Protein AF-A0A962QQ25-F1 (afdb_monomer_lite)

Secondary structure (DSSP, 8-state):
--------S-S--HHHHHHHHHHHHHHHHHHHHHHH-HHHHH--BTTB-S-HHHIIIIIIIHHHHHHHHHHHHIIIIISTTTTHHHHHHHHHHHHHHHHHHHHHHHHHSTTGGGGGGGG-TTT--TT-HHHHHHHH-

Sequence (137 aa):
MSHYQPLGRRVVTLPFVFLGVLALIGLYYLADRFINGMGAVTNLNGGFPWGIWVVYDIVVGTALACGGYALAVTVYVFNKGQYHPLIRPALLASLLGYGLGGLGAIIDMGRWWQFYNLFLPWQMNFNSVMLEVGLCV

Foldseek 3Di:
DPPPDPPPDDPDDPVNVVVVVVVVVVVVLLVCCVPVNCCVNAVDDPVRLDGPVCCVLQVVLLVQLCVLVVVVCCCVPVVVNPPVVVSVVSPVSSVVSVVSSLVVVLSSDRPSVCVCLLVVPVNDDPVDPVNVSNVVD

pLDDT: mean 79.99, std 8.63, range [44.69, 91.12]

Radius of gyration: 19.66 Å; chains: 1; bounding box: 44×45×46 Å

Structure (mmCIF, N/CA/C/O backbone):
data_AF-A0A962QQ25-F1
#
_entry.id   AF-A0A962QQ25-F1
#
loop_
_atom_site.group_PDB
_atom_site.id
_atom_site.type_symbol
_atom_site.label_atom_id
_atom_site.label_alt_id
_atom_site.label_comp_id
_atom_site.label_asym_id
_atom_site.label_entity_id
_atom_site.label_seq_id
_atom_site.pdbx_PDB_ins_code
_atom_site.Cartn_x
_atom_site.Cartn_y
_atom_site.Cartn_z
_atom_site.occupancy
_atom_site.B_iso_or_equiv
_atom_site.auth_seq_id
_atom_site.auth_comp_id
_atom_site.auth_asym_id
_atom_site.auth_atom_id
_atom_site.pdbx_PDB_model_num
ATOM 1 N N . MET A 1 1 ? -19.304 -17.492 25.757 1.00 44.69 1 MET A N 1
ATOM 2 C CA . MET A 1 1 ? -18.446 -18.167 24.761 1.00 44.69 1 MET A CA 1
ATOM 3 C C . MET A 1 1 ? -19.290 -18.389 23.515 1.00 44.69 1 MET A C 1
ATOM 5 O O . MET A 1 1 ? -20.215 -19.187 23.581 1.00 44.69 1 MET A O 1
ATOM 9 N N . SER A 1 2 ? -19.089 -17.623 22.435 1.00 47.97 2 SER A N 1
ATOM 10 C CA . SER A 1 2 ? -19.824 -17.873 21.187 1.00 47.97 2 SER A CA 1
ATOM 11 C C . SER A 1 2 ? -19.333 -19.189 20.592 1.00 47.97 2 SER A C 1
ATOM 13 O O . SER A 1 2 ? -18.163 -19.307 20.231 1.00 47.97 2 SER A O 1
ATOM 15 N N . HIS A 1 3 ? -20.214 -20.183 20.538 1.00 48.78 3 HIS A N 1
ATOM 16 C CA . HIS A 1 3 ? -19.962 -21.452 19.872 1.00 48.78 3 HIS A CA 1
ATOM 17 C C . HIS A 1 3 ? -19.673 -21.190 18.388 1.00 48.78 3 HIS A C 1
ATOM 19 O O . HIS A 1 3 ? -20.568 -20.818 17.632 1.00 48.78 3 HIS A O 1
ATOM 25 N N . TYR A 1 4 ? -18.421 -21.371 17.969 1.00 61.31 4 TYR A N 1
ATOM 26 C CA . TYR A 1 4 ? -18.067 -21.412 16.555 1.00 61.31 4 TYR A CA 1
ATOM 27 C C . TYR A 1 4 ? -18.605 -22.721 15.977 1.00 61.31 4 TYR A C 1
ATOM 29 O O . TYR A 1 4 ? -17.998 -23.779 16.119 1.00 61.31 4 TYR A O 1
ATOM 37 N N . GLN A 1 5 ? -19.793 -22.664 15.381 1.00 66.25 5 GLN A N 1
ATOM 38 C CA . GLN A 1 5 ? -20.335 -23.780 14.618 1.00 66.25 5 GLN A CA 1
ATOM 39 C C . GLN A 1 5 ? -19.567 -23.880 13.294 1.00 66.25 5 GLN A C 1
ATOM 41 O O . GLN A 1 5 ? -19.514 -22.891 12.556 1.00 66.25 5 GLN A O 1
ATOM 46 N N . PRO A 1 6 ? -18.963 -25.037 12.965 1.00 66.81 6 PRO A N 1
ATOM 47 C CA . PRO A 1 6 ? -18.349 -25.219 11.662 1.00 66.81 6 PRO A CA 1
ATOM 48 C C . PRO A 1 6 ? -19.451 -25.140 10.604 1.00 66.81 6 PRO A C 1
ATOM 50 O O . PRO A 1 6 ? -20.350 -25.980 10.553 1.00 66.81 6 PRO A O 1
ATOM 53 N N . LEU A 1 7 ? -19.400 -24.109 9.759 1.00 65.19 7 LEU A N 1
ATOM 54 C CA . LEU A 1 7 ? -20.220 -24.055 8.557 1.00 65.19 7 LEU A CA 1
ATOM 55 C C . LEU A 1 7 ? -19.784 -25.220 7.661 1.00 65.19 7 LEU A C 1
ATOM 57 O O . LEU A 1 7 ? -18.771 -25.127 6.978 1.00 65.19 7 LEU A O 1
ATOM 61 N N . GLY A 1 8 ? -20.554 -26.312 7.647 1.00 68.06 8 GLY A N 1
ATOM 62 C CA . GLY A 1 8 ? -20.342 -27.499 6.801 1.00 68.06 8 GLY A CA 1
ATOM 63 C C . GLY A 1 8 ? -20.510 -27.251 5.292 1.00 68.06 8 GLY A C 1
ATOM 64 O O . GLY A 1 8 ? -20.869 -28.158 4.546 1.00 68.06 8 GLY A O 1
ATOM 65 N N . ARG A 1 9 ? -20.300 -26.014 4.829 1.00 65.69 9 ARG A N 1
ATOM 66 C CA . ARG A 1 9 ? -20.286 -25.634 3.416 1.00 65.69 9 ARG A CA 1
ATOM 67 C C . ARG A 1 9 ? -18.876 -25.797 2.859 1.00 65.69 9 ARG A C 1
ATOM 69 O O . ARG A 1 9 ? -17.889 -25.554 3.544 1.00 65.69 9 ARG A O 1
ATOM 76 N N . ARG A 1 10 ? -18.785 -26.187 1.585 1.00 73.44 10 ARG A N 1
ATOM 77 C CA . ARG A 1 10 ? -17.505 -26.268 0.869 1.00 73.44 10 ARG A CA 1
ATOM 78 C C . ARG A 1 10 ? -16.818 -24.899 0.906 1.00 73.44 10 ARG A C 1
ATOM 80 O O . ARG A 1 10 ? -17.429 -23.903 0.534 1.00 73.44 10 ARG A O 1
ATOM 87 N N . VAL A 1 11 ? -15.553 -24.879 1.328 1.00 69.88 11 VAL A N 1
ATOM 88 C CA . VAL A 1 11 ? -14.701 -23.673 1.380 1.00 69.88 11 VAL A CA 1
ATOM 89 C C . VAL A 1 11 ? -14.544 -23.054 -0.016 1.00 69.88 11 VAL A C 1
ATOM 91 O O . VAL A 1 11 ? -14.525 -21.836 -0.173 1.00 69.88 11 VAL A O 1
ATOM 94 N N . VAL A 1 12 ? -14.530 -23.904 -1.047 1.00 76.25 12 VAL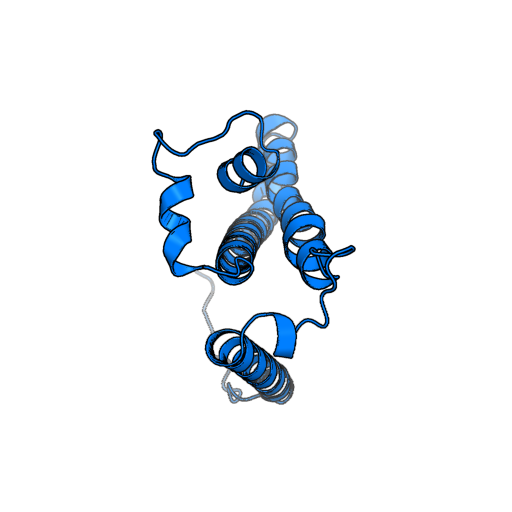 A N 1
ATOM 95 C CA . VAL A 1 12 ? -14.532 -23.499 -2.455 1.00 76.25 12 VAL A CA 1
ATOM 96 C C . VAL A 1 12 ? -15.958 -23.146 -2.875 1.00 76.25 12 VAL A C 1
ATOM 98 O O . VAL A 1 12 ? -16.738 -23.990 -3.316 1.00 76.25 12 VAL A O 1
ATOM 101 N N . THR A 1 13 ? -16.303 -21.879 -2.691 1.00 85.25 13 THR A N 1
ATOM 102 C CA . THR A 1 13 ? -17.544 -21.282 -3.189 1.00 85.25 13 THR A CA 1
ATOM 103 C C . THR A 1 13 ? -17.293 -20.574 -4.521 1.00 85.25 13 THR A C 1
ATOM 105 O O . THR A 1 13 ? -16.164 -20.223 -4.850 1.00 85.25 13 THR A O 1
ATOM 108 N N . LEU A 1 14 ? -18.347 -20.336 -5.300 1.00 84.25 14 LEU A N 1
ATOM 109 C CA . LEU A 1 14 ? -18.275 -19.578 -6.556 1.00 84.25 14 LEU A CA 1
ATOM 110 C C . LEU A 1 14 ? -17.562 -18.209 -6.411 1.00 84.25 14 LEU A C 1
ATOM 112 O O . LEU A 1 14 ? -16.655 -17.943 -7.200 1.00 84.25 14 LEU A O 1
ATOM 116 N N . PRO A 1 15 ? -17.857 -17.377 -5.386 1.00 84.94 15 PRO A N 1
ATOM 117 C CA . PRO A 1 15 ? -17.100 -16.146 -5.150 1.00 84.94 15 PRO A CA 1
ATOM 118 C C . PRO A 1 15 ? -15.633 -16.396 -4.776 1.00 84.94 15 PRO A C 1
ATOM 120 O O . PRO A 1 15 ? -14.773 -15.627 -5.189 1.00 84.94 15 PRO A O 1
ATOM 123 N N . PHE A 1 16 ? -15.319 -17.476 -4.052 1.00 87.25 16 PHE A N 1
ATOM 124 C CA . PHE A 1 16 ? -13.931 -17.835 -3.743 1.00 87.25 16 PHE A CA 1
ATOM 125 C C . PHE A 1 16 ? -13.138 -18.178 -5.010 1.00 87.25 16 PHE A C 1
ATOM 127 O O . PHE A 1 16 ? -12.013 -17.718 -5.171 1.00 87.25 16 PHE A O 1
ATOM 134 N N . VAL A 1 17 ? -13.734 -18.933 -5.939 1.00 87.81 17 VAL A N 1
ATOM 135 C CA . VAL A 1 17 ? -13.103 -19.244 -7.232 1.00 87.81 17 VAL A CA 1
ATOM 136 C C . VAL A 1 17 ? -12.917 -17.976 -8.060 1.00 87.81 17 VAL A C 1
ATOM 138 O O . VAL A 1 17 ? -11.839 -17.765 -8.603 1.00 87.81 17 VAL A O 1
ATOM 141 N N . PHE A 1 18 ? -13.927 -17.105 -8.117 1.00 90.75 18 PHE A N 1
ATOM 142 C CA . PHE A 1 18 ? -13.840 -15.840 -8.847 1.00 90.75 18 PHE A CA 1
ATOM 143 C C . PHE A 1 18 ? -12.715 -14.934 -8.319 1.00 90.75 18 PHE A C 1
ATOM 145 O O . PHE A 1 18 ? -11.868 -14.484 -9.091 1.00 90.75 18 PHE A O 1
ATOM 152 N N . LEU A 1 19 ? -12.658 -14.722 -7.000 1.00 89.62 19 LEU A N 1
ATOM 153 C CA . LEU A 1 19 ? -11.589 -13.948 -6.362 1.00 89.62 19 LEU A CA 1
ATOM 154 C C . LEU A 1 19 ? -10.220 -14.621 -6.528 1.00 89.62 19 LEU A C 1
ATOM 156 O O . LEU A 1 19 ? -9.225 -13.936 -6.744 1.00 89.62 19 LEU A O 1
ATOM 160 N N . GLY A 1 20 ? -10.170 -15.954 -6.482 1.00 89.19 20 GLY A N 1
ATOM 161 C CA . GLY A 1 20 ? -8.953 -16.724 -6.724 1.00 89.19 20 GLY A CA 1
ATOM 162 C C . GLY A 1 20 ? -8.415 -16.545 -8.144 1.00 89.19 20 GLY A C 1
ATOM 163 O O . GLY A 1 20 ? -7.223 -16.315 -8.319 1.00 89.19 20 GLY A O 1
ATOM 164 N N . VAL A 1 21 ? -9.283 -16.580 -9.159 1.00 91.12 21 VAL A N 1
ATOM 165 C CA . VAL A 1 21 ? -8.889 -16.336 -10.556 1.00 91.12 21 VAL A CA 1
ATOM 166 C C . VAL A 1 21 ? -8.358 -14.913 -10.731 1.00 91.12 21 VAL A C 1
ATOM 168 O O . VAL A 1 21 ? -7.306 -14.732 -11.338 1.00 91.12 21 VAL A O 1
ATOM 171 N N . LEU A 1 22 ? -9.023 -13.909 -10.150 1.00 90.69 22 LEU A N 1
ATOM 172 C CA . LEU A 1 22 ? -8.528 -12.527 -10.167 1.00 90.69 22 LEU A CA 1
ATOM 173 C C . LEU A 1 22 ? -7.151 -12.394 -9.502 1.00 90.69 22 LEU A C 1
ATOM 175 O O . LEU A 1 22 ? -6.271 -11.731 -10.049 1.00 90.69 22 LEU A O 1
ATOM 179 N N . ALA A 1 23 ? -6.937 -13.057 -8.364 1.00 88.12 23 ALA A N 1
ATOM 180 C CA . ALA A 1 23 ? -5.643 -13.060 -7.687 1.00 88.12 23 ALA A CA 1
ATOM 181 C C . ALA A 1 23 ? -4.539 -13.708 -8.542 1.00 88.12 23 ALA A C 1
ATOM 183 O O . ALA A 1 23 ? -3.418 -13.203 -8.578 1.00 88.12 23 ALA A O 1
ATOM 184 N N . LEU A 1 24 ? -4.852 -14.786 -9.271 1.00 90.44 24 LEU A N 1
ATOM 185 C CA . LEU A 1 24 ? -3.910 -15.433 -10.190 1.00 90.44 24 LEU A CA 1
ATOM 186 C C . LEU A 1 24 ? -3.542 -14.535 -11.376 1.00 90.44 24 LEU A C 1
ATOM 188 O O . LEU A 1 24 ? -2.374 -14.477 -11.751 1.00 90.44 24 LEU A O 1
ATOM 192 N N . ILE A 1 25 ? -4.511 -13.803 -11.933 1.00 89.88 25 ILE A N 1
ATOM 193 C CA . ILE A 1 25 ? -4.252 -12.808 -12.985 1.00 89.88 25 ILE A CA 1
ATOM 194 C C . ILE A 1 25 ? -3.326 -11.706 -12.450 1.00 89.88 25 ILE A C 1
ATOM 196 O O . ILE A 1 25 ? -2.354 -11.344 -13.109 1.00 89.88 25 ILE A O 1
ATOM 200 N N . GLY A 1 26 ? -3.581 -11.214 -11.233 1.00 84.25 26 GLY A N 1
ATOM 201 C CA . GLY A 1 26 ? -2.714 -10.232 -10.576 1.00 84.25 26 GLY A CA 1
ATOM 202 C C . GLY A 1 26 ? -1.284 -10.744 -10.385 1.00 84.25 26 GLY A C 1
ATOM 203 O O . GLY A 1 26 ? -0.330 -10.056 -10.739 1.00 84.25 26 GLY A O 1
ATOM 204 N N . LEU A 1 27 ? -1.127 -11.980 -9.899 1.00 85.94 27 LEU A N 1
ATOM 205 C CA . LEU A 1 27 ? 0.176 -12.639 -9.749 1.00 85.94 27 LEU A CA 1
ATOM 206 C C . LEU A 1 27 ? 0.915 -12.806 -11.080 1.00 85.94 27 LEU A C 1
ATOM 208 O O . LEU A 1 27 ? 2.133 -12.646 -11.119 1.00 85.94 27 LEU A O 1
ATOM 212 N N . TYR A 1 28 ? 0.197 -13.105 -12.163 1.00 87.69 28 TYR A N 1
ATOM 213 C CA . TYR A 1 28 ? 0.786 -13.209 -13.494 1.00 87.69 28 TYR A CA 1
ATOM 214 C C . TYR A 1 28 ? 1.405 -11.878 -13.944 1.00 87.69 28 TYR A C 1
ATOM 216 O O . TYR A 1 28 ? 2.584 -11.849 -14.290 1.00 87.69 28 TYR A O 1
ATOM 224 N N . TYR A 1 29 ? 0.661 -10.768 -13.862 1.00 84.25 29 TYR A N 1
ATOM 225 C CA . TYR A 1 29 ? 1.194 -9.444 -14.213 1.00 84.25 29 TYR A CA 1
ATOM 226 C C . TYR A 1 29 ? 2.313 -8.987 -13.273 1.00 84.25 29 TYR A C 1
ATOM 228 O O . TYR A 1 29 ? 3.247 -8.309 -13.700 1.00 84.25 29 TYR A O 1
ATOM 236 N N . LEU A 1 30 ? 2.255 -9.392 -12.003 1.00 83.31 30 LEU A N 1
ATOM 237 C CA . LEU A 1 30 ? 3.326 -9.145 -11.045 1.00 83.31 30 LEU A CA 1
ATOM 238 C C . LEU A 1 30 ? 4.623 -9.860 -11.453 1.00 83.31 30 LEU A C 1
ATOM 240 O O . LEU A 1 30 ? 5.696 -9.262 -11.423 1.00 83.31 30 LEU A O 1
ATOM 244 N N . ALA A 1 31 ? 4.530 -11.126 -11.864 1.00 83.88 31 ALA A N 1
ATOM 245 C CA . ALA A 1 31 ? 5.674 -11.891 -12.348 1.00 83.88 31 ALA A CA 1
ATOM 246 C C . ALA A 1 31 ? 6.223 -11.319 -13.664 1.00 83.88 31 ALA A C 1
ATOM 248 O O . ALA A 1 31 ? 7.434 -11.143 -13.795 1.00 83.88 31 ALA A O 1
ATOM 249 N N . ASP A 1 32 ? 5.339 -10.963 -14.600 1.00 82.62 32 ASP A N 1
ATOM 250 C CA . ASP A 1 32 ? 5.715 -10.342 -15.873 1.00 82.62 32 ASP A CA 1
ATOM 251 C C . ASP A 1 32 ? 6.475 -9.025 -15.654 1.00 82.62 32 ASP A C 1
ATOM 253 O O . ASP A 1 32 ? 7.523 -8.794 -16.255 1.00 82.62 32 ASP A O 1
ATOM 257 N N . ARG A 1 33 ? 6.035 -8.215 -14.684 1.00 79.00 33 ARG A N 1
ATOM 258 C CA . ARG A 1 33 ? 6.722 -6.989 -14.257 1.00 79.00 33 ARG A CA 1
ATOM 259 C C . ARG A 1 33 ? 8.143 -7.253 -13.751 1.00 79.00 33 ARG A C 1
ATOM 261 O O . ARG A 1 33 ? 9.048 -6.478 -14.063 1.00 79.00 33 ARG A O 1
ATOM 268 N N . PHE A 1 34 ? 8.353 -8.303 -12.955 1.00 77.62 34 PHE A N 1
ATOM 269 C CA . PHE A 1 34 ? 9.681 -8.628 -12.419 1.00 77.62 34 PHE A CA 1
ATOM 270 C C . PHE A 1 34 ? 10.641 -9.180 -13.481 1.00 77.62 34 PHE A C 1
ATOM 272 O O . PHE A 1 34 ? 11.851 -9.023 -13.326 1.00 77.62 34 PHE A O 1
ATOM 279 N N . ILE A 1 35 ? 10.123 -9.798 -14.548 1.00 80.12 35 ILE A N 1
ATOM 280 C CA . ILE A 1 35 ? 10.928 -10.427 -15.606 1.00 80.12 35 ILE A CA 1
ATOM 281 C C . ILE A 1 35 ? 11.191 -9.454 -16.763 1.00 80.12 35 ILE A C 1
ATOM 283 O O . ILE A 1 35 ? 12.338 -9.266 -17.161 1.00 80.12 35 ILE A O 1
ATOM 287 N N . ASN A 1 36 ? 10.142 -8.816 -17.285 1.00 73.38 36 ASN A N 1
ATOM 288 C CA . ASN A 1 36 ? 10.192 -7.958 -18.473 1.00 73.38 36 ASN A CA 1
ATOM 289 C C . ASN A 1 36 ? 10.329 -6.460 -18.134 1.00 73.38 36 ASN A C 1
ATOM 291 O O . ASN A 1 36 ? 10.460 -5.616 -19.024 1.00 73.38 36 ASN A O 1
ATOM 295 N N . GLY A 1 37 ? 10.348 -6.121 -16.842 1.00 70.94 37 GLY A N 1
ATOM 296 C CA . GLY A 1 37 ? 10.492 -4.759 -16.341 1.00 70.94 37 GLY A CA 1
ATOM 297 C C . GLY A 1 37 ? 9.192 -3.954 -16.389 1.00 70.94 37 GLY A C 1
ATOM 298 O O . GLY A 1 37 ? 8.146 -4.409 -16.847 1.00 70.94 37 GLY A O 1
ATOM 299 N N . MET A 1 38 ? 9.256 -2.707 -15.910 1.00 65.44 38 MET A N 1
ATOM 300 C CA . MET A 1 38 ? 8.069 -1.848 -15.814 1.00 65.44 38 MET A CA 1
ATOM 301 C C . MET A 1 38 ? 7.465 -1.555 -17.195 1.00 65.44 38 MET A C 1
ATOM 303 O O . MET A 1 38 ? 6.248 -1.604 -17.344 1.00 65.44 38 MET A O 1
ATOM 307 N N . GLY A 1 39 ? 8.286 -1.325 -18.224 1.00 62.56 39 GLY A N 1
ATOM 308 C CA . GLY A 1 39 ? 7.810 -0.929 -19.557 1.00 62.56 39 GLY A CA 1
ATOM 309 C C . GLY A 1 39 ? 6.858 -1.926 -20.231 1.00 62.56 39 GLY A C 1
ATOM 310 O O . GLY A 1 39 ? 5.970 -1.495 -20.960 1.00 62.56 39 GLY A O 1
ATOM 311 N N . ALA A 1 40 ? 6.991 -3.226 -19.948 1.00 62.75 40 ALA A N 1
ATOM 312 C CA . ALA A 1 40 ? 6.146 -4.268 -20.535 1.00 62.75 40 ALA A CA 1
ATOM 313 C C . ALA A 1 40 ? 4.709 -4.260 -19.988 1.00 62.75 40 ALA A C 1
ATOM 315 O O . ALA A 1 40 ? 3.762 -4.509 -20.729 1.00 62.75 40 ALA A O 1
ATOM 316 N N . VAL A 1 41 ? 4.542 -3.927 -18.704 1.00 64.50 41 VAL A N 1
ATOM 317 C CA . VAL A 1 41 ? 3.246 -4.017 -18.009 1.00 64.50 41 VAL A CA 1
ATOM 318 C C . VAL A 1 41 ? 2.557 -2.660 -17.903 1.00 64.50 41 VAL A C 1
ATOM 320 O O . VAL A 1 41 ? 1.335 -2.581 -17.815 1.00 64.50 41 VAL A O 1
ATOM 323 N N . THR A 1 42 ? 3.329 -1.573 -17.901 1.00 64.31 42 THR A N 1
ATOM 324 C CA . THR A 1 42 ? 2.835 -0.298 -17.370 1.00 64.31 42 THR A CA 1
ATOM 325 C C . THR A 1 42 ? 2.635 0.824 -18.386 1.00 64.31 42 THR A C 1
ATOM 327 O O . THR A 1 42 ? 2.084 1.857 -18.015 1.00 64.31 42 THR A O 1
ATOM 330 N N . ASN A 1 43 ? 3.028 0.641 -19.655 1.00 71.19 43 ASN A N 1
ATOM 331 C CA . ASN A 1 43 ? 2.957 1.661 -20.721 1.00 71.19 43 ASN A CA 1
ATOM 332 C C . ASN A 1 43 ? 3.334 3.087 -20.241 1.00 71.19 43 ASN A C 1
ATOM 334 O O . ASN A 1 43 ? 2.735 4.085 -20.647 1.00 71.19 43 ASN A O 1
ATOM 338 N N . LEU A 1 44 ? 4.297 3.175 -19.315 1.00 72.12 44 LEU A N 1
ATOM 339 C CA . LEU A 1 44 ? 4.795 4.438 -18.779 1.00 72.12 44 LEU A CA 1
ATOM 340 C C . LEU A 1 44 ? 5.648 5.134 -19.833 1.00 72.12 44 LEU A C 1
ATOM 342 O O . LEU A 1 44 ? 6.430 4.498 -20.539 1.00 72.12 44 LEU A O 1
ATOM 346 N N . ASN A 1 45 ? 5.541 6.457 -19.892 1.00 71.69 45 ASN A N 1
ATOM 347 C CA . ASN A 1 45 ? 6.350 7.299 -20.766 1.00 71.69 45 ASN A CA 1
ATOM 348 C C . ASN A 1 45 ? 7.141 8.305 -19.914 1.00 71.69 45 ASN A C 1
ATOM 350 O O . ASN A 1 45 ? 6.740 8.615 -18.795 1.00 71.69 45 ASN A O 1
ATOM 354 N N . GLY A 1 46 ? 8.244 8.854 -20.429 1.00 66.19 46 GLY A N 1
ATOM 355 C CA . GLY A 1 46 ? 9.133 9.762 -19.689 1.00 66.19 46 GLY A CA 1
ATOM 356 C C . GLY A 1 46 ? 8.458 11.026 -19.133 1.00 66.19 46 GLY A C 1
ATOM 357 O O . GLY A 1 46 ? 8.995 11.637 -18.216 1.00 66.19 46 GLY A O 1
ATOM 358 N N . GLY A 1 47 ? 7.278 11.401 -19.646 1.00 71.44 47 GLY A N 1
ATOM 359 C CA . GLY A 1 47 ? 6.457 12.494 -19.107 1.00 71.44 47 GLY A CA 1
ATOM 360 C C . GLY A 1 47 ? 5.478 12.090 -17.994 1.00 71.44 4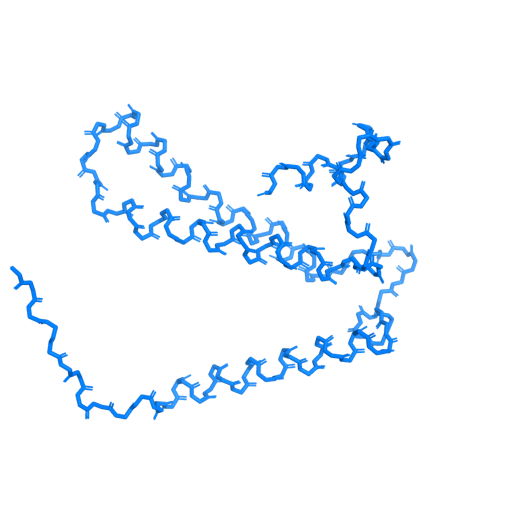7 GLY A C 1
ATOM 361 O O . GLY A 1 47 ? 5.092 12.937 -17.196 1.00 71.44 47 GLY A O 1
ATOM 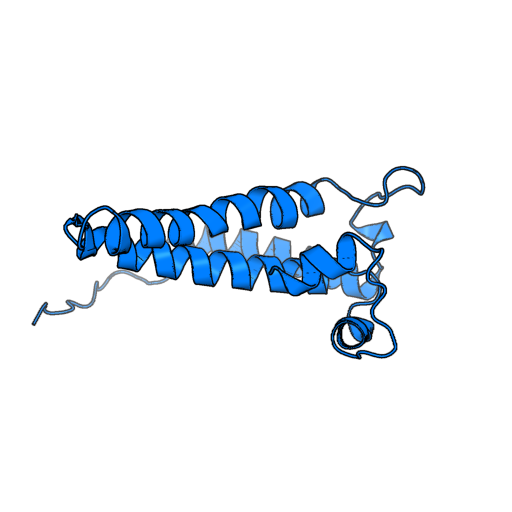362 N N . PHE A 1 48 ? 5.103 10.812 -17.908 1.00 71.19 48 PHE A N 1
ATOM 363 C CA . PHE A 1 48 ? 4.202 10.270 -16.885 1.00 71.19 48 PHE A CA 1
ATOM 364 C C . PHE A 1 48 ? 4.847 9.033 -16.263 1.00 71.19 48 PHE A C 1
ATOM 366 O O . PHE A 1 48 ? 4.501 7.913 -16.634 1.00 71.19 48 PHE A O 1
ATOM 373 N N . PRO A 1 49 ? 5.813 9.225 -15.348 1.00 69.62 49 PRO A N 1
ATOM 374 C CA . PRO A 1 49 ? 6.508 8.122 -14.690 1.00 69.62 49 PRO A CA 1
ATOM 375 C C . PRO A 1 49 ? 5.644 7.432 -13.625 1.00 69.62 49 PRO A C 1
ATOM 377 O O . PRO A 1 49 ? 5.977 6.332 -13.192 1.00 69.62 49 PR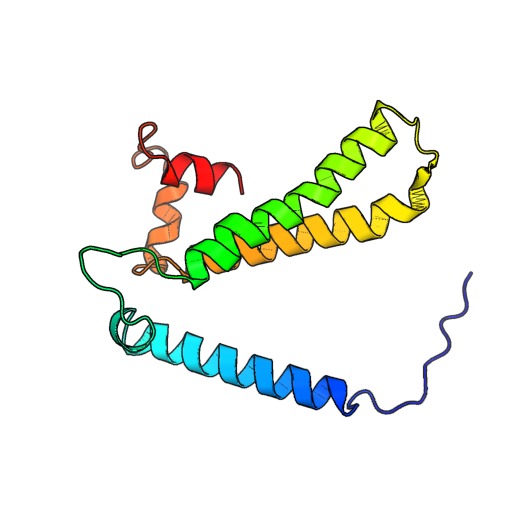O A O 1
ATOM 380 N N . TRP A 1 50 ? 4.542 8.062 -13.203 1.00 71.06 50 TRP A N 1
ATOM 381 C CA . TRP A 1 50 ? 3.546 7.482 -12.305 1.00 71.06 50 TRP A CA 1
ATOM 382 C C . TRP A 1 50 ? 2.297 7.122 -13.088 1.00 71.06 50 TRP A C 1
ATOM 384 O O . TRP A 1 50 ? 1.663 7.983 -13.699 1.00 71.06 50 TRP A O 1
ATOM 394 N N . GLY A 1 51 ? 1.956 5.840 -13.073 1.00 75.38 51 GLY A N 1
ATOM 395 C CA . GLY A 1 51 ? 0.740 5.370 -13.706 1.00 75.38 51 GLY A CA 1
ATOM 396 C C . GLY A 1 51 ? -0.461 5.441 -12.781 1.00 75.38 51 GLY A C 1
ATOM 397 O O . GLY A 1 51 ? -0.374 5.823 -11.615 1.00 75.38 51 GLY A O 1
ATOM 398 N N . ILE A 1 52 ? -1.604 5.028 -13.321 1.00 80.31 52 ILE A N 1
ATOM 399 C CA . ILE A 1 52 ? -2.882 5.076 -12.610 1.00 80.31 52 ILE A CA 1
ATOM 400 C C . ILE A 1 52 ? -2.917 4.178 -11.368 1.00 80.31 52 ILE A C 1
ATOM 402 O O . ILE A 1 52 ? -3.626 4.497 -10.417 1.00 80.31 52 ILE A O 1
ATOM 406 N N . TRP A 1 53 ? -2.142 3.087 -11.351 1.00 77.38 53 TRP A N 1
ATOM 407 C CA . TRP A 1 53 ? -2.095 2.190 -10.196 1.00 77.38 53 TRP A CA 1
ATOM 408 C C . TRP A 1 53 ? -1.454 2.879 -8.992 1.00 77.38 53 TRP A C 1
ATOM 410 O O . TRP A 1 53 ? -2.111 2.884 -7.966 1.00 77.38 53 TRP A O 1
ATOM 420 N N . VAL A 1 54 ? -0.328 3.596 -9.162 1.00 81.06 54 VAL A N 1
ATOM 421 C CA . VAL A 1 54 ? 0.355 4.357 -8.086 1.00 81.06 54 VAL A CA 1
ATOM 422 C C . VAL A 1 54 ? -0.599 5.346 -7.401 1.00 81.06 54 VAL A C 1
ATOM 424 O O . VAL A 1 54 ? -0.566 5.583 -6.197 1.00 81.06 54 VAL A O 1
ATOM 427 N N . VAL A 1 55 ? -1.487 5.968 -8.180 1.00 83.81 55 VAL A N 1
ATOM 428 C CA . VAL A 1 55 ? -2.503 6.874 -7.628 1.00 83.81 55 VAL A CA 1
ATOM 429 C C . VAL A 1 55 ? -3.558 6.089 -6.845 1.00 83.81 55 VAL A C 1
ATOM 431 O O . VAL A 1 55 ? -4.011 6.523 -5.788 1.00 83.81 55 VAL A O 1
ATOM 434 N N . TYR A 1 56 ? -3.963 4.926 -7.340 1.00 83.25 56 TYR A N 1
ATOM 435 C CA . TYR A 1 56 ? -4.984 4.112 -6.697 1.00 83.25 56 TYR A CA 1
ATOM 436 C C . TYR A 1 56 ? -4.483 3.413 -5.422 1.00 83.25 56 TYR A C 1
ATOM 438 O O . TYR A 1 56 ? -5.181 3.438 -4.410 1.00 83.25 56 TYR A O 1
ATOM 446 N N . ASP A 1 57 ? -3.294 2.813 -5.434 1.00 82.44 57 ASP A N 1
ATOM 447 C CA . ASP A 1 57 ? -2.732 2.088 -4.291 1.00 82.44 57 ASP A CA 1
ATOM 448 C C . ASP A 1 57 ? -2.140 3.033 -3.231 1.00 82.44 57 ASP A C 1
ATOM 450 O O . ASP A 1 57 ? -2.523 2.942 -2.061 1.00 82.44 57 ASP A O 1
ATOM 454 N N . ILE A 1 58 ? -1.288 3.987 -3.618 1.00 81.31 58 ILE A N 1
ATOM 455 C CA . ILE A 1 58 ? -0.597 4.879 -2.689 1.00 81.31 58 ILE A CA 1
ATOM 456 C C . ILE A 1 58 ? -1.492 6.048 -2.303 1.00 81.31 58 ILE A C 1
ATOM 458 O O . ILE A 1 58 ? -1.591 6.334 -1.119 1.00 81.31 58 ILE A O 1
ATOM 462 N N . VAL A 1 59 ? -2.168 6.736 -3.228 1.00 83.50 59 VAL A N 1
ATOM 463 C CA . VAL A 1 59 ? -2.951 7.931 -2.845 1.00 83.50 59 VAL A CA 1
ATOM 464 C C . VAL A 1 59 ? -4.312 7.537 -2.278 1.00 83.50 59 VAL A C 1
ATOM 466 O O . VAL A 1 59 ? -4.635 7.878 -1.142 1.00 83.50 59 VAL A O 1
ATOM 469 N N . VAL A 1 60 ? -5.123 6.806 -3.045 1.00 85.88 60 VAL A N 1
ATOM 470 C CA . VAL A 1 60 ? -6.492 6.464 -2.624 1.00 85.88 60 VAL A CA 1
ATOM 471 C C . VAL A 1 60 ? -6.488 5.361 -1.562 1.00 85.88 60 VAL A C 1
ATOM 473 O O . VAL A 1 60 ? -7.186 5.480 -0.553 1.00 85.88 60 VAL A O 1
ATOM 476 N N . GLY A 1 61 ? -5.690 4.309 -1.753 1.00 84.12 61 GLY A N 1
ATOM 477 C CA . GLY A 1 61 ? -5.614 3.168 -0.841 1.00 84.12 61 GLY A CA 1
ATOM 478 C C . GLY A 1 61 ? -5.150 3.557 0.562 1.00 84.12 61 GLY A C 1
ATOM 479 O O . GLY A 1 61 ? -5.821 3.222 1.543 1.00 84.12 61 GLY A O 1
ATOM 480 N N . THR A 1 62 ? -4.063 4.326 0.679 1.00 84.25 62 THR A N 1
ATOM 481 C CA . THR A 1 62 ? -3.582 4.784 1.997 1.00 84.25 62 THR A CA 1
ATOM 482 C C . THR A 1 62 ? -4.519 5.813 2.635 1.00 84.25 62 THR A C 1
ATOM 484 O O . THR A 1 62 ? -4.726 5.775 3.850 1.00 84.25 62 THR A O 1
ATOM 487 N N . ALA A 1 63 ? -5.174 6.674 1.844 1.00 85.12 63 ALA A N 1
ATOM 488 C CA . ALA A 1 63 ? -6.175 7.608 2.361 1.00 85.12 63 ALA A CA 1
ATOM 489 C C . ALA A 1 63 ? -7.370 6.874 2.992 1.00 85.12 63 ALA A C 1
ATOM 491 O O . ALA A 1 63 ? -7.831 7.250 4.071 1.00 85.12 63 ALA A O 1
ATOM 492 N N . LEU A 1 64 ? -7.840 5.789 2.365 1.00 85.31 64 LEU A N 1
ATOM 493 C CA . LEU A 1 64 ? -8.875 4.928 2.944 1.00 85.31 64 LEU A CA 1
ATOM 494 C C . LEU A 1 64 ? -8.378 4.219 4.210 1.00 85.31 64 LEU A C 1
ATOM 496 O O . LEU A 1 64 ? -9.124 4.113 5.187 1.00 85.31 64 LEU A O 1
ATOM 500 N N . ALA A 1 65 ? -7.115 3.785 4.228 1.00 87.00 65 ALA A N 1
ATOM 501 C CA . ALA A 1 65 ? -6.510 3.160 5.399 1.00 87.00 65 ALA A CA 1
ATOM 502 C C . ALA A 1 65 ? -6.400 4.131 6.593 1.00 87.00 65 ALA A C 1
ATOM 504 O O . ALA A 1 65 ? -6.603 3.716 7.734 1.00 87.00 65 ALA A O 1
ATOM 505 N N . CYS A 1 66 ? -6.178 5.428 6.365 1.00 86.56 66 CYS A N 1
ATOM 506 C CA . CYS A 1 66 ? -6.148 6.456 7.415 1.00 86.56 66 CYS A CA 1
ATOM 507 C C . CYS A 1 66 ? -7.484 6.584 8.179 1.00 86.56 66 CYS A C 1
ATOM 509 O O . CYS A 1 66 ? -7.506 6.903 9.373 1.00 86.56 66 CYS A O 1
ATOM 511 N N . GLY A 1 67 ? -8.610 6.262 7.533 1.00 86.00 67 GLY A N 1
ATOM 512 C CA . GLY A 1 67 ? -9.946 6.398 8.116 1.00 86.00 67 GLY A CA 1
ATOM 513 C C . GLY A 1 67 ? -10.146 5.648 9.440 1.00 86.00 67 GLY A C 1
ATOM 514 O O . GLY A 1 67 ? -10.811 6.161 10.341 1.00 86.00 67 GLY A O 1
ATOM 515 N N . GLY A 1 68 ? -9.543 4.468 9.615 1.00 87.06 68 GLY A N 1
ATOM 516 C CA . GLY A 1 68 ? -9.659 3.725 10.877 1.00 87.06 68 GLY A CA 1
ATOM 517 C C . GLY A 1 68 ? -8.815 4.305 12.017 1.00 87.06 68 GLY A C 1
ATOM 518 O O . GLY A 1 68 ? -9.247 4.234 13.169 1.00 87.06 68 GLY A O 1
ATOM 519 N N . TYR A 1 69 ? -7.689 4.972 11.731 1.00 86.50 69 TYR A N 1
ATOM 520 C CA . TYR A 1 69 ? -6.954 5.745 12.741 1.00 86.50 69 TYR A CA 1
ATOM 521 C C . TYR A 1 69 ? -7.701 7.023 13.128 1.00 86.50 69 TYR A C 1
ATOM 523 O O . TYR A 1 69 ? -7.795 7.337 14.316 1.00 86.50 69 TYR A O 1
ATOM 531 N N . ALA A 1 70 ? -8.307 7.718 12.161 1.00 87.75 70 ALA A N 1
ATOM 532 C CA . ALA A 1 70 ? -9.164 8.870 12.439 1.00 87.75 70 ALA A CA 1
ATOM 533 C C . ALA A 1 70 ? -10.348 8.478 13.343 1.00 87.75 70 ALA A C 1
ATOM 535 O O . ALA A 1 70 ? -10.589 9.115 14.370 1.00 87.75 70 ALA A O 1
ATOM 536 N N . LEU A 1 71 ? -11.017 7.361 13.035 1.00 87.44 71 LEU A N 1
ATOM 537 C CA . LEU A 1 71 ? -12.049 6.777 13.896 1.00 87.44 71 LEU A CA 1
ATOM 538 C C . LEU A 1 71 ? -11.513 6.427 15.288 1.00 87.44 71 LEU A C 1
ATOM 540 O O . LEU A 1 71 ? -12.220 6.623 16.278 1.00 87.44 71 LEU A O 1
ATOM 544 N N . ALA A 1 72 ? -10.273 5.943 15.386 1.00 86.31 72 ALA A N 1
ATOM 545 C CA . ALA A 1 72 ? -9.672 5.627 16.671 1.00 86.31 72 ALA A CA 1
ATOM 546 C C . ALA A 1 72 ? -9.479 6.863 17.552 1.00 86.31 72 ALA A C 1
ATOM 548 O O . ALA A 1 72 ? -9.854 6.837 18.727 1.00 86.31 72 ALA A O 1
ATOM 549 N N . VAL A 1 73 ? -8.985 7.960 16.977 1.00 87.00 73 VAL A N 1
ATOM 550 C CA . VAL A 1 73 ? -8.867 9.244 17.677 1.00 87.00 73 VAL A CA 1
ATOM 551 C C . VAL A 1 73 ? -10.247 9.744 18.108 1.00 87.00 73 VAL A C 1
ATOM 553 O O . VAL A 1 73 ? -10.441 10.073 19.277 1.00 87.00 73 VAL A O 1
ATOM 556 N N . THR A 1 74 ? -11.244 9.736 17.220 1.00 85.62 74 THR A N 1
ATOM 557 C CA . THR A 1 74 ? -12.600 10.197 17.558 1.00 85.62 74 THR A CA 1
ATOM 558 C C . THR A 1 74 ? -13.241 9.380 18.679 1.00 85.62 74 THR A C 1
ATOM 560 O O . THR A 1 74 ? -13.801 9.941 19.622 1.00 85.62 74 THR A O 1
ATOM 563 N N . VAL A 1 75 ? -13.150 8.053 18.624 1.00 85.56 75 VAL A N 1
ATOM 564 C CA . VAL A 1 75 ? -13.832 7.185 19.591 1.00 85.56 75 VAL A CA 1
ATOM 565 C C . VAL A 1 75 ? -13.119 7.158 20.942 1.00 85.56 75 VAL A C 1
ATOM 567 O O . VAL A 1 75 ? -13.802 7.196 21.968 1.00 85.56 75 VAL A O 1
ATOM 570 N N . TYR A 1 76 ? -11.782 7.109 20.972 1.00 83.81 76 TYR A N 1
ATOM 571 C CA . TYR A 1 76 ? -11.034 7.048 22.232 1.00 83.81 76 TYR A CA 1
ATOM 572 C C . TYR A 1 76 ? -10.836 8.417 22.886 1.00 83.81 76 TYR A C 1
ATOM 574 O O . TYR A 1 76 ? -11.002 8.518 24.100 1.00 83.81 76 TYR A O 1
ATOM 582 N N . VAL A 1 77 ? -10.520 9.464 22.114 1.00 84.38 77 VAL A N 1
ATOM 583 C CA . VAL A 1 77 ? -10.213 10.796 22.666 1.00 84.38 77 VAL A CA 1
ATOM 584 C C . VAL A 1 77 ? -11.486 11.608 22.891 1.00 84.38 77 VAL A C 1
ATOM 586 O O . VAL A 1 77 ? -11.712 12.098 23.994 1.00 84.38 77 VAL A O 1
ATOM 589 N N . PHE A 1 78 ? -12.346 11.729 21.876 1.00 82.06 78 PHE A N 1
ATOM 590 C CA . PHE A 1 78 ? -13.521 12.605 21.955 1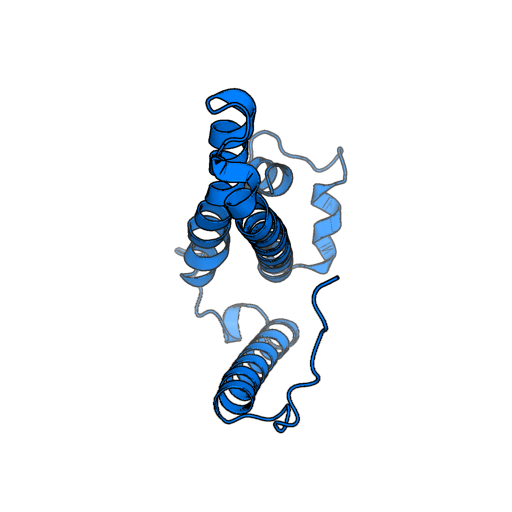.00 82.06 78 PHE A CA 1
ATOM 591 C C . PHE A 1 78 ? -14.751 11.919 22.559 1.00 82.06 78 PHE A C 1
ATOM 593 O O . PHE A 1 78 ? -15.496 12.551 23.304 1.00 82.06 78 PHE A O 1
ATOM 600 N N . ASN A 1 79 ? -14.962 10.627 22.281 1.00 77.94 79 ASN A N 1
ATOM 601 C CA . ASN A 1 79 ? -16.208 9.936 22.634 1.00 77.94 79 ASN A CA 1
ATOM 602 C C . ASN A 1 79 ? -16.089 8.905 23.776 1.00 77.94 79 ASN A C 1
ATOM 604 O O . ASN A 1 79 ? -17.004 8.108 23.988 1.00 77.94 79 ASN A O 1
ATOM 608 N N . LYS A 1 80 ? -14.960 8.882 24.502 1.00 74.88 80 LYS A N 1
ATOM 609 C CA . LYS A 1 80 ? -14.721 8.029 25.688 1.00 74.88 80 LYS A CA 1
ATOM 610 C C . LYS A 1 80 ? -15.130 6.550 25.517 1.00 74.88 80 LYS A C 1
ATOM 612 O O . LYS A 1 80 ? -15.566 5.908 26.468 1.00 74.88 80 LYS A O 1
ATOM 617 N N . GLY A 1 81 ? -15.001 5.994 24.312 1.00 70.12 81 GLY A N 1
ATOM 618 C CA . GLY A 1 81 ? -15.215 4.568 24.061 1.00 70.12 81 GLY A CA 1
ATOM 619 C C . GLY A 1 81 ? -16.664 4.107 23.849 1.00 70.12 81 GLY A C 1
ATOM 620 O O . GLY A 1 81 ? -16.887 2.899 23.842 1.00 70.12 81 GLY A O 1
ATOM 621 N N . GLN A 1 82 ? -17.646 4.990 23.613 1.00 72.06 82 GLN A N 1
ATOM 622 C CA . GLN A 1 82 ? -19.033 4.532 23.376 1.00 72.06 82 GLN A CA 1
ATOM 623 C C . GLN A 1 82 ? -19.195 3.628 22.133 1.00 72.06 82 GLN A C 1
ATOM 625 O O . GLN A 1 82 ? -20.032 2.730 22.134 1.00 72.06 82 GLN A O 1
ATOM 630 N N . TYR A 1 83 ? -18.355 3.791 21.102 1.00 76.12 83 TYR A N 1
ATOM 631 C CA . TYR A 1 83 ? -18.365 2.959 19.883 1.00 76.12 83 TYR A CA 1
ATOM 632 C C . TYR A 1 83 ? -17.225 1.925 19.836 1.00 76.12 83 TYR A C 1
ATOM 634 O O . TYR A 1 83 ? -16.695 1.608 18.771 1.00 76.12 83 TYR A O 1
ATOM 642 N N . HIS A 1 84 ? -16.843 1.364 20.987 1.00 76.56 84 HIS A N 1
ATOM 643 C CA . HIS A 1 84 ? -15.769 0.366 21.077 1.00 76.56 84 HIS A CA 1
ATOM 644 C C . HIS A 1 84 ? -15.945 -0.888 20.183 1.00 76.56 84 HIS A C 1
ATOM 646 O O . HIS A 1 84 ? -14.941 -1.432 19.728 1.00 76.56 84 HIS A O 1
ATOM 652 N N . PRO A 1 85 ? -17.163 -1.369 19.859 1.00 81.00 85 PRO A N 1
ATOM 653 C CA . PRO A 1 85 ? -17.317 -2.484 18.920 1.00 81.00 85 PRO A CA 1
ATOM 654 C C . PRO A 1 85 ? -16.932 -2.138 17.473 1.00 81.00 85 PRO A C 1
ATOM 656 O O . PRO A 1 85 ? -16.410 -3.000 16.770 1.00 81.00 85 PRO A O 1
ATOM 659 N N . LEU A 1 86 ? -17.143 -0.890 17.033 1.00 80.25 86 LEU A N 1
ATOM 660 C CA . LEU A 1 86 ? -16.839 -0.454 15.660 1.00 80.25 86 LEU A CA 1
ATOM 661 C C . LEU A 1 86 ? -15.336 -0.281 15.423 1.00 80.25 86 LEU A C 1
ATOM 663 O O . LEU A 1 86 ? -14.867 -0.410 14.295 1.00 80.25 86 LEU A O 1
ATOM 667 N N . ILE A 1 87 ? -14.567 -0.007 16.475 1.00 86.00 87 ILE A N 1
ATOM 668 C CA . ILE A 1 87 ? -13.149 0.316 16.324 1.00 86.00 87 ILE A CA 1
ATOM 669 C C . ILE A 1 87 ? -12.286 -0.895 15.974 1.00 86.00 87 ILE A C 1
ATOM 671 O O . ILE A 1 87 ? -11.266 -0.754 15.313 1.00 86.00 87 ILE A O 1
ATOM 675 N N . ARG A 1 88 ? -12.696 -2.096 16.396 1.00 84.69 88 ARG A N 1
ATOM 676 C CA . ARG A 1 88 ? -11.949 -3.337 16.160 1.00 84.69 88 ARG A CA 1
ATOM 677 C C . ARG A 1 88 ? -11.833 -3.664 14.668 1.00 84.69 88 ARG A C 1
ATOM 679 O O . ARG A 1 88 ? -10.706 -3.833 14.211 1.00 84.69 88 ARG A O 1
ATOM 686 N N . PRO A 1 89 ? -12.934 -3.722 13.888 1.00 88.00 89 PRO A N 1
ATOM 687 C CA . PRO A 1 89 ? -12.821 -3.934 12.450 1.00 88.00 89 PRO A CA 1
ATOM 688 C C . PRO A 1 89 ? -12.155 -2.748 11.745 1.00 88.00 89 PRO A C 1
ATOM 690 O O . PRO A 1 89 ? -11.397 -2.975 10.811 1.00 88.00 89 PRO A O 1
ATOM 693 N N . ALA A 1 90 ? -12.372 -1.510 12.206 1.00 87.88 90 ALA A N 1
ATOM 694 C CA . ALA A 1 90 ? -11.767 -0.324 11.598 1.00 87.88 90 ALA A CA 1
ATOM 695 C C . ALA A 1 90 ? -10.234 -0.301 11.743 1.00 87.88 90 ALA A C 1
ATOM 697 O O . ALA A 1 90 ? -9.535 -0.088 10.761 1.00 87.88 90 ALA A O 1
ATOM 698 N N . LEU A 1 91 ? -9.703 -0.588 12.937 1.00 88.06 91 LEU A N 1
ATOM 699 C CA . LEU A 1 91 ? -8.257 -0.675 13.182 1.00 88.06 91 LEU A CA 1
ATOM 700 C C . LEU A 1 91 ? -7.612 -1.831 12.419 1.00 88.06 91 LEU A C 1
ATOM 702 O O . LEU A 1 91 ? -6.525 -1.665 11.874 1.00 88.06 91 LEU A O 1
ATOM 706 N N . LEU A 1 92 ? -8.272 -2.992 12.362 1.00 88.62 92 LEU A N 1
ATOM 707 C CA . LEU A 1 92 ? -7.779 -4.119 11.569 1.00 88.62 92 LEU A CA 1
ATOM 708 C C . LEU A 1 92 ? -7.768 -3.781 10.074 1.00 88.62 92 LEU A C 1
ATOM 710 O O . LEU A 1 92 ? -6.798 -4.098 9.392 1.00 88.62 92 LEU A O 1
ATOM 714 N N . ALA A 1 93 ? -8.803 -3.102 9.574 1.00 89.25 93 ALA A N 1
ATOM 715 C CA . ALA A 1 93 ? -8.850 -2.634 8.194 1.00 89.25 93 ALA A CA 1
ATOM 716 C C . ALA A 1 93 ? -7.742 -1.611 7.900 1.00 89.25 93 ALA A C 1
ATOM 718 O O . ALA A 1 93 ? -7.088 -1.725 6.869 1.00 89.25 93 ALA A O 1
ATOM 719 N N . SER A 1 94 ? -7.473 -0.669 8.812 1.00 89.06 94 SER A N 1
ATOM 720 C CA . SER A 1 94 ? -6.351 0.273 8.689 1.00 89.06 94 SER A CA 1
ATOM 721 C C . SER A 1 94 ? -5.000 -0.424 8.680 1.00 89.06 94 SER A C 1
ATOM 723 O O . SER A 1 94 ? -4.192 -0.155 7.798 1.00 89.06 94 SER A O 1
ATOM 725 N N . LEU A 1 95 ? -4.763 -1.347 9.616 1.00 89.62 95 LEU A N 1
ATOM 726 C CA . LEU A 1 95 ? -3.510 -2.098 9.696 1.00 89.62 95 LEU A CA 1
ATOM 727 C C . LEU A 1 95 ? -3.249 -2.878 8.403 1.00 89.62 95 LEU A C 1
ATOM 729 O O . LEU A 1 95 ? -2.146 -2.842 7.863 1.00 89.62 95 LEU A O 1
ATOM 733 N N . LEU A 1 96 ? -4.272 -3.567 7.892 1.00 89.25 96 LEU A N 1
ATOM 734 C CA . LEU A 1 96 ? -4.170 -4.312 6.640 1.00 89.25 96 LEU A CA 1
ATOM 735 C C . LEU A 1 96 ? -4.023 -3.378 5.435 1.00 89.25 96 LEU A C 1
ATOM 737 O O . LEU A 1 96 ? -3.241 -3.677 4.540 1.00 89.25 96 LEU A O 1
ATOM 741 N N . GLY A 1 97 ? -4.731 -2.248 5.418 1.00 88.25 97 GLY A N 1
ATOM 742 C CA . GLY A 1 97 ? -4.650 -1.252 4.352 1.00 88.25 97 GLY A CA 1
ATOM 743 C C . GLY A 1 97 ? -3.255 -0.642 4.225 1.00 88.25 97 GLY A C 1
ATOM 744 O O . GLY A 1 97 ? -2.685 -0.667 3.139 1.00 88.25 97 GLY A O 1
ATOM 745 N N . TYR A 1 98 ? -2.669 -0.173 5.332 1.00 88.00 98 TYR A N 1
ATOM 746 C CA . TYR A 1 98 ? -1.298 0.351 5.342 1.00 88.00 98 TYR A CA 1
ATOM 747 C C . TYR A 1 98 ? -0.264 -0.733 5.037 1.00 88.00 98 TYR A C 1
ATOM 749 O O . TYR A 1 98 ? 0.644 -0.495 4.247 1.00 88.00 98 TYR A O 1
ATOM 757 N N . GLY A 1 99 ? -0.430 -1.946 5.578 1.00 87.38 99 GLY A N 1
ATOM 758 C CA . GLY A 1 99 ? 0.464 -3.065 5.273 1.00 87.38 99 GLY A CA 1
ATOM 759 C C . GLY A 1 99 ? 0.473 -3.429 3.785 1.00 87.38 99 GLY A C 1
ATOM 760 O O . GLY A 1 99 ? 1.536 -3.594 3.192 1.00 87.38 99 GLY A O 1
ATOM 761 N N . LEU A 1 100 ? -0.704 -3.511 3.158 1.00 86.00 100 LEU A N 1
ATOM 762 C CA . LEU A 1 100 ? -0.828 -3.784 1.724 1.00 86.00 100 LEU A CA 1
ATOM 763 C C . LEU A 1 100 ? -0.345 -2.606 0.868 1.00 86.00 100 LEU A C 1
ATOM 765 O O . LEU A 1 100 ? 0.305 -2.842 -0.146 1.00 86.00 100 LEU A O 1
ATOM 769 N N . GLY A 1 101 ? -0.609 -1.363 1.282 1.00 85.94 101 GLY A N 1
ATOM 770 C CA . GLY A 1 101 ? -0.123 -0.159 0.603 1.00 85.94 101 GLY A CA 1
ATOM 771 C C . GLY A 1 101 ? 1.403 -0.048 0.626 1.00 85.94 101 GLY A C 1
ATOM 772 O O . GLY A 1 101 ? 2.015 0.196 -0.410 1.00 85.94 101 GLY A O 1
ATOM 773 N N . GLY A 1 102 ? 2.035 -0.316 1.773 1.00 83.75 102 GLY A N 1
ATOM 774 C CA . GLY A 1 102 ? 3.493 -0.345 1.901 1.00 83.75 102 GLY A CA 1
ATO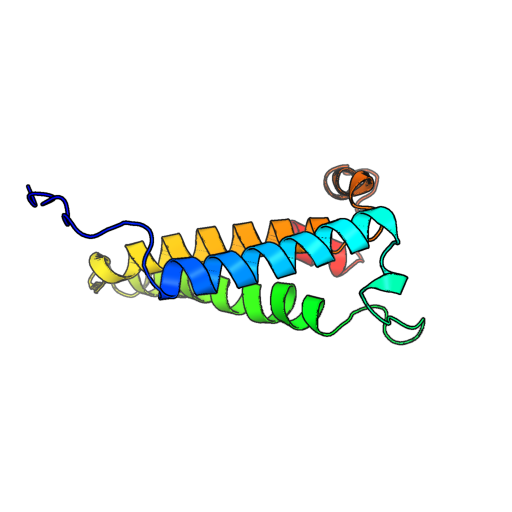M 775 C C . GLY A 1 102 ? 4.138 -1.458 1.071 1.00 83.75 102 GLY A C 1
ATOM 776 O O . GLY A 1 102 ? 5.129 -1.223 0.382 1.00 83.75 102 GLY A O 1
ATOM 777 N N . LEU A 1 103 ? 3.546 -2.658 1.060 1.00 84.25 103 LEU A N 1
ATOM 778 C CA . LEU A 1 103 ? 3.991 -3.741 0.173 1.00 84.25 103 LEU A CA 1
ATOM 779 C C . LEU A 1 103 ? 3.834 -3.368 -1.307 1.00 84.25 103 LEU A C 1
ATOM 781 O O . LEU A 1 103 ? 4.741 -3.636 -2.093 1.00 84.25 103 LEU A O 1
ATOM 785 N N . GLY A 1 104 ? 2.725 -2.719 -1.675 1.00 83.12 104 GLY A N 1
ATOM 786 C CA . GLY A 1 104 ? 2.503 -2.169 -3.012 1.00 83.12 104 GLY A CA 1
ATOM 787 C C . GLY A 1 104 ? 3.611 -1.198 -3.409 1.00 83.12 104 GLY A C 1
ATOM 788 O O . GLY A 1 104 ? 4.282 -1.424 -4.410 1.00 83.12 104 GLY A O 1
ATOM 789 N N . ALA A 1 105 ? 3.915 -0.223 -2.549 1.00 83.31 105 ALA A N 1
ATOM 790 C CA . ALA A 1 105 ? 4.961 0.770 -2.784 1.00 83.31 105 ALA A CA 1
ATOM 791 C C . ALA A 1 105 ? 6.357 0.149 -2.996 1.00 83.31 105 ALA A C 1
ATOM 793 O O . ALA A 1 105 ? 7.116 0.618 -3.844 1.00 83.31 105 ALA A O 1
ATOM 794 N N . ILE A 1 106 ? 6.703 -0.924 -2.271 1.00 82.25 106 ILE A N 1
ATOM 795 C CA . ILE A 1 106 ? 7.971 -1.655 -2.469 1.00 82.25 106 ILE A CA 1
ATOM 796 C C . ILE A 1 106 ? 8.014 -2.300 -3.855 1.00 82.25 106 ILE A C 1
ATOM 798 O O . ILE A 1 106 ? 9.032 -2.232 -4.548 1.00 82.25 106 ILE A O 1
ATOM 802 N N . ILE A 1 107 ? 6.912 -2.932 -4.261 1.00 80.94 107 ILE A N 1
ATOM 803 C CA . ILE A 1 107 ? 6.807 -3.588 -5.566 1.00 80.94 107 ILE A CA 1
ATOM 804 C C . ILE A 1 107 ? 6.744 -2.545 -6.691 1.00 80.94 107 ILE A C 1
ATOM 806 O O . ILE A 1 107 ? 7.239 -2.788 -7.795 1.00 80.94 107 ILE A O 1
ATOM 810 N N . ASP A 1 108 ? 6.213 -1.357 -6.403 1.00 77.56 108 ASP A N 1
ATOM 811 C CA . ASP A 1 108 ? 6.122 -0.261 -7.354 1.00 77.56 108 ASP A CA 1
ATOM 812 C C . ASP A 1 108 ? 7.461 0.356 -7.738 1.00 77.56 108 ASP A C 1
ATOM 814 O O . ASP A 1 108 ? 7.591 0.938 -8.820 1.00 77.56 108 ASP A O 1
ATOM 818 N N . MET A 1 109 ? 8.495 0.148 -6.928 1.00 78.50 109 MET A N 1
ATOM 819 C CA . MET A 1 109 ? 9.839 0.585 -7.267 1.00 78.50 109 MET A CA 1
ATOM 820 C C . MET A 1 109 ? 10.450 -0.294 -8.360 1.00 78.50 109 MET A C 1
ATOM 822 O O . MET A 1 109 ? 10.631 -1.501 -8.212 1.00 78.50 109 MET A O 1
ATOM 826 N N . GLY A 1 110 ? 10.889 0.342 -9.449 1.00 74.06 110 GLY A N 1
ATOM 827 C CA . GLY A 1 110 ? 11.573 -0.341 -10.553 1.00 74.06 110 GLY A CA 1
ATOM 828 C C . GLY A 1 110 ? 12.849 -1.094 -10.163 1.00 74.06 110 GLY A C 1
ATOM 829 O O . GLY A 1 110 ? 13.260 -2.008 -10.870 1.00 74.06 110 GLY A O 1
ATOM 830 N N . ARG A 1 111 ? 13.472 -0.733 -9.036 1.00 78.38 111 ARG A N 1
ATOM 831 C CA . ARG A 1 111 ? 14.613 -1.440 -8.434 1.00 78.38 111 ARG A CA 1
ATOM 832 C C . ARG A 1 111 ? 14.265 -1.826 -6.998 1.00 78.38 111 ARG A C 1
ATOM 834 O O . ARG A 1 111 ? 14.862 -1.310 -6.057 1.00 78.38 111 ARG A O 1
ATOM 841 N N . TRP A 1 112 ? 13.286 -2.714 -6.840 1.00 75.88 112 TRP A N 1
ATOM 842 C CA . TRP A 1 112 ? 12.777 -3.185 -5.543 1.00 75.88 112 TRP A CA 1
ATOM 843 C C . TRP A 1 112 ? 13.881 -3.696 -4.598 1.00 75.88 112 TRP A C 1
ATOM 845 O O . TRP A 1 112 ? 13.822 -3.466 -3.393 1.00 75.88 112 TRP A O 1
ATOM 855 N N . TRP A 1 113 ? 14.948 -4.302 -5.133 1.00 76.81 113 TRP A N 1
ATOM 856 C CA . TRP A 1 113 ? 16.107 -4.755 -4.347 1.00 76.81 113 TRP A CA 1
ATOM 857 C C . TRP A 1 113 ? 16.856 -3.619 -3.647 1.00 76.81 113 TRP A C 1
ATOM 859 O O . TRP A 1 113 ? 17.600 -3.880 -2.711 1.00 76.81 113 TRP A O 1
ATOM 869 N N . GLN A 1 114 ? 16.684 -2.372 -4.086 1.00 82.19 114 GLN A N 1
ATOM 870 C CA . GLN A 1 114 ? 17.349 -1.201 -3.524 1.00 82.19 114 GLN A CA 1
ATOM 871 C C . GLN A 1 114 ? 16.478 -0.475 -2.479 1.00 82.19 114 GLN A C 1
ATOM 873 O O . GLN A 1 114 ? 16.871 0.570 -1.968 1.00 82.19 114 GLN A O 1
ATOM 878 N N . PHE A 1 115 ? 15.315 -1.029 -2.122 1.00 79.56 115 PHE A N 1
ATOM 879 C CA . PHE A 1 115 ? 14.399 -0.435 -1.143 1.00 79.56 115 PHE A CA 1
ATOM 880 C C . PHE A 1 115 ? 15.051 -0.184 0.226 1.00 79.56 115 PHE A C 1
ATOM 882 O O . PHE A 1 115 ? 14.766 0.820 0.873 1.00 79.56 115 PHE A O 1
ATOM 889 N N . TYR A 1 116 ? 15.993 -1.037 0.646 1.00 79.00 116 TYR A N 1
ATOM 890 C CA . TYR A 1 116 ? 16.689 -0.895 1.932 1.00 79.00 116 TYR A CA 1
ATOM 891 C C . TYR A 1 116 ? 17.449 0.435 2.077 1.00 79.00 116 TYR A C 1
ATOM 893 O O . TYR A 1 116 ? 17.691 0.882 3.197 1.00 79.00 116 TYR A O 1
ATOM 901 N N . ASN A 1 117 ? 17.782 1.097 0.963 1.00 82.44 117 ASN A N 1
ATOM 902 C CA . ASN A 1 117 ? 18.412 2.415 0.963 1.00 82.44 117 ASN A CA 1
ATOM 903 C C . ASN A 1 117 ? 17.544 3.493 1.623 1.00 82.44 117 ASN A C 1
ATOM 905 O O . ASN A 1 117 ? 18.088 4.476 2.117 1.00 82.44 117 ASN A O 1
ATOM 909 N N . LEU A 1 118 ? 16.223 3.293 1.684 1.00 80.50 118 LEU A N 1
ATOM 910 C CA . LEU A 1 118 ? 15.306 4.178 2.397 1.00 80.50 118 LEU A CA 1
ATOM 911 C C . LEU A 1 118 ? 15.618 4.239 3.899 1.00 80.50 118 LEU A C 1
ATOM 913 O O . LEU A 1 118 ? 15.497 5.298 4.499 1.00 80.50 118 LEU A O 1
ATOM 917 N N . PHE A 1 119 ? 16.055 3.126 4.496 1.00 80.19 119 PHE A N 1
ATOM 918 C CA . PHE A 1 119 ? 16.361 3.037 5.929 1.00 80.19 119 PHE A CA 1
ATOM 919 C C . PHE A 1 119 ? 17.807 3.411 6.265 1.00 80.19 119 PHE A C 1
ATOM 921 O O . PHE A 1 119 ? 18.162 3.509 7.439 1.00 80.19 119 PHE A O 1
ATOM 928 N N . LEU A 1 120 ? 18.659 3.608 5.254 1.00 82.88 120 LEU A N 1
ATOM 929 C CA . LEU A 1 120 ? 20.044 4.008 5.459 1.00 82.88 120 LEU A CA 1
ATOM 930 C C . LEU A 1 120 ? 20.112 5.532 5.641 1.00 82.88 120 LEU A C 1
ATOM 932 O O . LEU A 1 120 ? 19.906 6.267 4.673 1.00 82.88 120 LEU A O 1
ATOM 936 N N . PRO A 1 121 ? 20.486 6.037 6.833 1.00 75.50 121 PRO A N 1
ATOM 937 C CA . PRO A 1 121 ? 20.449 7.472 7.131 1.00 75.50 121 PRO A CA 1
ATOM 938 C C . PRO A 1 121 ? 21.380 8.295 6.230 1.00 75.50 121 PRO A C 1
ATOM 940 O O . PRO A 1 121 ? 21.172 9.488 6.046 1.00 75.50 121 PRO A O 1
ATOM 943 N N . TRP A 1 122 ? 22.386 7.660 5.623 1.00 78.81 122 TRP A N 1
ATOM 944 C CA . TRP A 1 122 ? 23.328 8.313 4.713 1.00 78.81 122 TRP A CA 1
ATOM 945 C C . TRP A 1 122 ? 22.762 8.596 3.311 1.00 78.81 122 TRP A C 1
ATOM 947 O O . TRP A 1 122 ? 23.345 9.368 2.558 1.00 78.81 122 TRP A O 1
ATOM 957 N N . GLN A 1 123 ? 21.647 7.964 2.938 1.00 80.00 123 GLN A N 1
ATOM 958 C CA . GLN A 1 123 ? 21.022 8.107 1.616 1.00 80.00 123 GLN A CA 1
ATOM 959 C C . GLN A 1 123 ? 19.649 8.795 1.668 1.00 80.00 123 GLN A C 1
ATOM 961 O O . GLN A 1 123 ? 18.997 8.972 0.637 1.00 80.00 123 GLN A O 1
ATOM 966 N N . MET A 1 124 ? 19.228 9.224 2.860 1.00 80.31 124 MET A N 1
ATOM 967 C CA . MET A 1 124 ? 17.980 9.942 3.087 1.00 80.31 124 MET A CA 1
ATOM 968 C C . MET A 1 124 ? 18.078 11.393 2.595 1.00 80.31 124 MET A C 1
ATOM 970 O O . MET A 1 124 ? 18.802 12.216 3.150 1.00 80.31 124 MET A O 1
ATOM 974 N N . ASN A 1 125 ? 17.303 11.724 1.560 1.00 82.94 125 ASN A N 1
ATOM 975 C CA . ASN A 1 125 ? 17.132 13.093 1.075 1.00 82.94 125 ASN A CA 1
ATOM 976 C C . ASN A 1 125 ? 15.880 13.742 1.687 1.00 82.94 125 ASN A C 1
ATOM 978 O O . ASN A 1 125 ? 14.779 13.540 1.182 1.00 82.94 125 ASN A O 1
ATOM 982 N N . PHE A 1 126 ? 16.041 14.577 2.718 1.00 82.94 126 PHE A N 1
ATOM 983 C CA . PHE A 1 126 ? 14.926 15.261 3.404 1.00 82.94 126 PHE A CA 1
ATOM 984 C C . PHE A 1 126 ? 14.164 16.290 2.554 1.00 82.94 126 PHE A C 1
ATOM 986 O O . PHE A 1 126 ? 13.078 16.707 2.929 1.00 82.94 126 PHE A O 1
ATOM 993 N N . ASN A 1 127 ? 14.697 16.673 1.391 1.00 85.31 127 ASN A N 1
ATOM 994 C CA . ASN A 1 127 ? 13.983 17.513 0.422 1.00 85.31 127 ASN A CA 1
ATOM 995 C C . ASN A 1 127 ? 13.067 16.701 -0.515 1.00 85.31 127 ASN A C 1
ATOM 997 O O . ASN A 1 127 ? 12.431 17.272 -1.399 1.00 85.31 127 ASN A O 1
ATOM 1001 N N . SER A 1 128 ? 13.039 15.370 -0.389 1.00 83.94 128 SER A N 1
ATOM 1002 C CA . SER A 1 128 ? 12.244 14.501 -1.252 1.00 83.94 128 SER A CA 1
ATOM 1003 C C . SER A 1 128 ? 10.896 14.170 -0.619 1.00 83.94 128 SER A C 1
ATOM 1005 O O . SER A 1 128 ? 10.839 13.524 0.425 1.00 83.94 128 SER A O 1
ATOM 1007 N N . VAL A 1 129 ? 9.811 14.501 -1.323 1.00 84.31 129 VAL A N 1
ATOM 1008 C CA . VAL A 1 129 ? 8.440 14.101 -0.953 1.00 84.31 129 VAL A CA 1
ATOM 1009 C C . VAL A 1 129 ? 8.300 12.573 -0.883 1.00 84.31 129 VAL A C 1
ATOM 1011 O O . VAL A 1 129 ? 7.560 12.050 -0.061 1.00 84.31 129 VAL A O 1
ATOM 1014 N N . MET A 1 130 ? 9.051 11.826 -1.700 1.00 81.75 130 MET A N 1
ATOM 1015 C CA . MET A 1 130 ? 9.020 10.357 -1.663 1.00 81.75 130 MET A CA 1
ATOM 1016 C C . MET A 1 130 ? 9.649 9.766 -0.401 1.00 81.75 130 MET A C 1
ATOM 1018 O O . MET A 1 130 ? 9.218 8.703 0.039 1.00 81.75 130 MET A O 1
ATOM 1022 N N . LEU A 1 131 ? 10.638 10.442 0.194 1.00 84.25 131 LEU A N 1
ATOM 1023 C CA . LEU A 1 131 ? 11.197 10.012 1.475 1.00 84.25 131 LEU A CA 1
ATOM 1024 C C . LEU A 1 131 ? 10.172 10.201 2.597 1.00 84.25 131 LEU A C 1
ATOM 1026 O O . LEU A 1 131 ? 9.999 9.304 3.413 1.00 84.25 131 LEU A O 1
ATOM 1030 N N . GLU A 1 132 ? 9.494 11.350 2.620 1.00 84.88 132 GLU A N 1
ATOM 1031 C CA . GLU A 1 132 ? 8.445 11.640 3.600 1.00 84.88 132 GLU A CA 1
ATOM 1032 C C . GLU A 1 132 ? 7.324 10.600 3.517 1.00 84.88 132 GLU A C 1
ATOM 1034 O O . GLU A 1 132 ? 7.032 9.939 4.509 1.00 84.88 132 GLU A O 1
ATOM 1039 N N . VAL A 1 133 ? 6.784 10.356 2.318 1.00 82.38 133 VAL A N 1
ATOM 1040 C CA . VAL A 1 133 ? 5.728 9.352 2.110 1.00 82.38 133 VAL A CA 1
ATOM 1041 C C . VAL A 1 133 ? 6.180 7.958 2.556 1.00 82.38 133 VAL A C 1
ATOM 1043 O O . VAL A 1 133 ? 5.428 7.272 3.240 1.00 82.38 133 VAL A O 1
ATOM 1046 N N . GLY A 1 134 ? 7.409 7.548 2.225 1.00 81.81 134 GLY A N 1
ATOM 1047 C CA . GLY A 1 134 ? 7.943 6.243 2.624 1.00 81.81 134 GLY A CA 1
ATOM 1048 C C . GLY A 1 134 ? 8.179 6.077 4.131 1.00 81.81 134 GLY A C 1
ATOM 1049 O O . GLY A 1 134 ? 8.223 4.947 4.601 1.00 81.81 134 GLY A O 1
ATOM 1050 N N . LEU A 1 135 ? 8.338 7.172 4.880 1.00 83.25 135 LEU A N 1
ATOM 1051 C CA . LEU A 1 135 ? 8.457 7.162 6.344 1.00 83.25 135 LEU A CA 1
ATOM 1052 C C . LEU A 1 135 ? 7.101 7.288 7.052 1.00 83.25 135 LEU A C 1
ATOM 1054 O O . LEU A 1 135 ? 6.978 6.882 8.205 1.00 83.25 135 LEU A O 1
ATOM 1058 N N . CYS A 1 136 ? 6.113 7.901 6.396 1.00 81.50 136 CYS A N 1
ATOM 1059 C CA . CYS A 1 136 ? 4.768 8.093 6.937 1.00 81.50 136 CYS A CA 1
ATOM 1060 C C . CYS A 1 136 ? 3.889 6.838 6.868 1.00 81.50 136 CYS A C 1
ATOM 1062 O O . CYS A 1 136 ? 2.924 6.745 7.630 1.00 81.50 136 CYS A O 1
ATOM 1064 N N . VAL A 1 137 ? 4.174 5.939 5.925 1.00 77.75 137 VAL A N 1
ATOM 1065 C CA . VAL A 1 137 ? 3.498 4.640 5.754 1.00 77.75 137 VAL A CA 1
ATOM 1066 C C . VAL A 1 137 ? 4.087 3.615 6.714 1.00 77.75 137 VAL A C 1
ATOM 1068 O O . VAL A 1 137 ? 3.277 2.914 7.361 1.00 77.75 137 VAL A O 1
#